Protein AF-A0A0W1ENQ3-F1 (afdb_monomer_lite)

Sequence (167 aa):
MHMATSLAVKEALKPVELAIESEKSVFDAAMQRSRHKIEMEEFRKQHRMDQELLDQAKRDLDEAIQRRRGEMQKPRPVIEVPVIVRPSPHRDPSIDGAIQRHFDGAMVARSKYYAEIAEQLGSDDRLSNLIRPSLQELGHDHFWNLFVSQMTDAKFRAFLNSESNLR

Secondary structure (DSSP, 8-state):
-HHHHHHHHHHHHHHHHHHHHHHHHHHHHHHHHHHHHHHHHHHHHHHT--HHHHHHHHHHHHHHHHHHTTT--PPP---------PPPPPSSHHHHHHHHHHHHHHHHHHHHHHHHHHHHHHH-HHHHHHHHHHHHHTT-HHHHHHHHHH---HHHHHHHHHHHTT-

Foldseek 3Di:
DVVVLVVLLCVLCVLQVQLLVLLVVLLVQLLVVLVVVVVVVVVCVVVVDDPVVVVVVVVVVVVVVVVVCPDDPPPQPQSDRDDNDQGDADPDVVSRVSNNVVSVVSVVVSLVVLVVVLVVCVVDVSSVVRSLVSCVVSVRNVSVVVSLVSDPDPVSVVVVVVVVVVD

Radius of gyration: 21.41 Å; chains: 1; bounding box: 55×45×61 Å

Structure (mmCIF, N/CA/C/O backbone):
data_AF-A0A0W1ENQ3-F1
#
_entry.id   AF-A0A0W1ENQ3-F1
#
loop_
_atom_site.group_PDB
_atom_site.id
_atom_site.type_symbol
_atom_site.label_atom_id
_atom_site.label_alt_id
_atom_site.label_comp_id
_atom_site.label_asym_id
_atom_site.label_entity_id
_atom_site.label_seq_id
_atom_site.pdbx_PDB_ins_code
_atom_site.Cartn_x
_atom_site.Cartn_y
_atom_site.Cartn_z
_atom_site.occupancy
_atom_site.B_iso_or_equiv
_atom_site.auth_seq_id
_atom_site.auth_comp_id
_atom_site.auth_asym_id
_atom_site.auth_atom_id
_atom_site.pdbx_PDB_model_num
ATOM 1 N N . MET A 1 1 ? 29.710 1.388 -21.683 1.00 59.25 1 MET A N 1
ATOM 2 C CA . MET A 1 1 ? 28.300 1.307 -22.131 1.00 59.25 1 MET A CA 1
ATOM 3 C C . MET A 1 1 ? 27.344 0.808 -21.045 1.00 59.25 1 MET A C 1
ATOM 5 O O . MET A 1 1 ? 26.324 1.451 -20.875 1.00 59.25 1 MET A O 1
ATOM 9 N N . HIS A 1 2 ? 27.669 -0.219 -20.244 1.00 61.94 2 HIS A N 1
ATOM 10 C CA . HIS A 1 2 ? 26.759 -0.755 -19.206 1.00 61.94 2 HIS A CA 1
ATOM 11 C C . HIS A 1 2 ? 26.226 0.248 -18.156 1.00 61.94 2 HIS A C 1
ATOM 13 O O . HIS A 1 2 ? 25.077 0.125 -17.737 1.00 61.94 2 HIS A O 1
ATOM 19 N N . MET A 1 3 ? 27.014 1.246 -17.733 1.00 65.62 3 MET A N 1
ATOM 20 C CA . MET A 1 3 ? 26.552 2.221 -16.728 1.00 65.62 3 MET A CA 1
ATOM 21 C C . MET A 1 3 ? 25.467 3.175 -17.251 1.00 65.62 3 MET A C 1
ATOM 23 O O . MET A 1 3 ? 24.540 3.488 -16.512 1.00 65.62 3 MET A O 1
ATOM 27 N N . ALA A 1 4 ? 25.536 3.590 -18.520 1.00 68.38 4 ALA A N 1
ATOM 28 C CA . ALA A 1 4 ? 24.535 4.478 -19.119 1.00 68.38 4 ALA A CA 1
ATOM 29 C C . ALA A 1 4 ? 23.184 3.764 -19.307 1.00 68.38 4 ALA A C 1
ATOM 31 O O . ALA A 1 4 ? 22.136 4.334 -19.025 1.00 68.38 4 ALA A O 1
ATOM 32 N N . THR A 1 5 ? 23.223 2.485 -19.695 1.00 72.31 5 THR A N 1
ATOM 33 C CA . THR A 1 5 ? 22.049 1.603 -19.778 1.00 72.31 5 THR A CA 1
ATOM 34 C C . THR A 1 5 ? 21.378 1.439 -18.408 1.00 72.31 5 THR A C 1
ATOM 36 O O . THR A 1 5 ? 20.164 1.566 -18.303 1.00 72.31 5 THR A O 1
ATOM 39 N N . SER A 1 6 ? 22.162 1.204 -17.348 1.00 81.81 6 SER A N 1
ATOM 40 C CA . SER A 1 6 ? 21.648 1.040 -15.978 1.00 81.81 6 SER A CA 1
ATOM 41 C C . SER A 1 6 ? 21.002 2.319 -15.434 1.00 81.81 6 SER A C 1
ATOM 43 O O . SER A 1 6 ? 19.929 2.267 -14.833 1.00 81.81 6 SER A O 1
ATOM 45 N N . LEU A 1 7 ? 21.610 3.481 -15.701 1.00 88.38 7 LEU A N 1
ATOM 46 C CA . LEU A 1 7 ? 21.061 4.769 -15.283 1.00 88.38 7 LEU A CA 1
ATOM 47 C C . LEU A 1 7 ? 19.724 5.068 -15.976 1.00 88.38 7 LEU A C 1
ATOM 49 O O . LEU A 1 7 ? 18.758 5.389 -15.292 1.00 88.38 7 LEU A O 1
ATOM 53 N N . ALA A 1 8 ? 19.644 4.883 -17.299 1.00 86.88 8 ALA A N 1
ATOM 54 C CA . ALA A 1 8 ? 18.419 5.127 -18.063 1.00 86.88 8 ALA A CA 1
ATOM 55 C C . ALA A 1 8 ? 17.251 4.236 -17.604 1.00 86.88 8 ALA A C 1
ATOM 57 O O . ALA A 1 8 ? 16.124 4.709 -17.466 1.00 86.88 8 ALA A O 1
ATOM 58 N N . VAL A 1 9 ? 17.523 2.957 -17.311 1.00 89.25 9 VAL A N 1
ATOM 59 C CA . VAL A 1 9 ? 16.515 2.035 -16.764 1.00 89.25 9 VAL A CA 1
ATOM 60 C C . VAL A 1 9 ? 16.037 2.508 -15.389 1.00 89.25 9 VAL A C 1
ATOM 62 O O . VAL A 1 9 ? 14.833 2.587 -15.150 1.00 89.25 9 VAL A O 1
ATOM 65 N N . LYS A 1 10 ? 16.966 2.871 -14.496 1.00 90.56 10 LYS A N 1
ATOM 66 C CA . LYS A 1 10 ? 16.640 3.339 -13.143 1.00 90.56 10 LYS A CA 1
ATOM 67 C C . LYS A 1 10 ? 15.822 4.631 -13.159 1.00 90.56 10 LYS A C 1
ATOM 69 O O . LYS A 1 10 ? 14.846 4.750 -12.425 1.00 90.56 10 LYS A O 1
ATOM 74 N N . GLU A 1 11 ? 16.201 5.598 -13.988 1.00 91.25 11 GLU A N 1
ATOM 75 C CA . GLU A 1 11 ? 15.485 6.871 -14.099 1.00 91.25 11 GLU A CA 1
ATOM 76 C C . GLU A 1 11 ? 14.063 6.685 -14.632 1.00 91.25 11 GLU A C 1
ATOM 78 O O . GLU A 1 11 ? 13.133 7.290 -14.100 1.00 91.25 11 GLU A O 1
ATOM 83 N N . ALA A 1 12 ? 13.878 5.800 -15.616 1.00 91.56 12 ALA A N 1
ATOM 84 C CA . ALA A 1 12 ? 12.562 5.495 -16.168 1.00 91.56 12 ALA A CA 1
ATOM 85 C C . ALA A 1 12 ? 11.626 4.806 -15.157 1.00 91.56 12 ALA A C 1
ATOM 87 O O . ALA A 1 12 ? 10.413 5.003 -15.214 1.00 91.56 12 ALA A O 1
ATOM 88 N N . LEU A 1 13 ? 12.172 4.006 -14.234 1.00 93.50 13 LEU A N 1
ATOM 89 C CA . LEU A 1 13 ? 11.391 3.228 -13.264 1.00 93.50 13 LEU A CA 1
ATOM 90 C C . LEU A 1 13 ? 11.174 3.930 -11.928 1.00 93.50 13 LEU A C 1
ATOM 92 O O . LEU A 1 13 ? 10.218 3.601 -11.231 1.00 93.50 13 LEU A O 1
ATOM 96 N N . LYS A 1 14 ? 12.002 4.916 -11.581 1.00 92.62 14 LYS A N 1
ATOM 97 C CA . LYS A 1 14 ? 11.908 5.639 -10.306 1.00 92.62 14 LYS A CA 1
ATOM 98 C C . LYS A 1 14 ? 10.484 6.126 -9.967 1.00 92.62 14 LYS A C 1
ATOM 100 O O . LYS A 1 14 ? 10.087 5.974 -8.812 1.00 92.62 14 LYS A O 1
ATOM 105 N N . PRO A 1 15 ? 9.682 6.675 -10.905 1.00 91.88 15 PRO A N 1
ATOM 106 C CA . PRO A 1 15 ? 8.304 7.068 -10.599 1.00 91.88 15 PRO A CA 1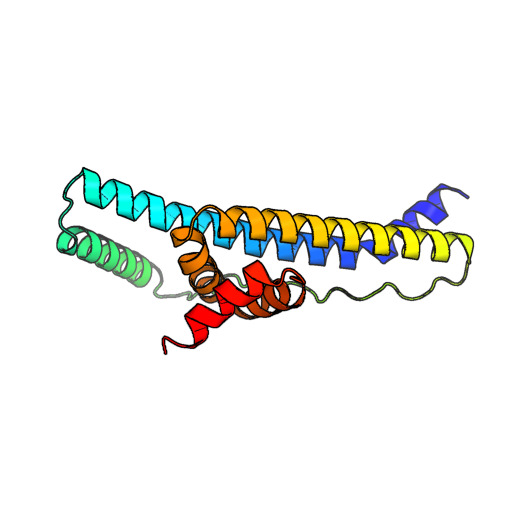
ATOM 107 C C . PRO A 1 15 ? 7.402 5.882 -10.232 1.00 91.88 15 PRO A C 1
ATOM 109 O O . PRO A 1 15 ? 6.543 6.008 -9.365 1.00 91.88 15 PRO A O 1
ATOM 112 N N . VAL A 1 16 ? 7.606 4.730 -10.878 1.00 93.06 16 VAL A N 1
ATOM 113 C CA . VAL A 1 16 ? 6.846 3.495 -10.633 1.00 93.06 16 VAL A CA 1
ATOM 114 C C . VAL A 1 16 ? 7.206 2.911 -9.273 1.00 93.06 16 VAL A C 1
ATOM 116 O O . VAL A 1 16 ? 6.314 2.557 -8.509 1.00 93.06 16 VAL A O 1
ATOM 119 N N . GLU A 1 17 ? 8.500 2.847 -8.957 1.00 92.44 17 GLU A N 1
ATOM 120 C CA . GLU A 1 17 ? 8.993 2.378 -7.658 1.00 92.44 17 GLU A CA 1
ATOM 121 C C . GLU A 1 17 ? 8.414 3.225 -6.521 1.00 92.44 17 GLU A C 1
ATOM 123 O O . GLU A 1 17 ? 7.810 2.680 -5.599 1.00 92.44 17 GLU A O 1
ATOM 128 N N . LEU A 1 18 ? 8.493 4.555 -6.648 1.00 91.50 18 LEU A N 1
ATOM 129 C CA . LEU A 1 18 ? 7.945 5.483 -5.663 1.00 91.50 18 LEU A CA 1
ATOM 130 C C . LEU A 1 18 ? 6.435 5.291 -5.475 1.00 91.50 18 LEU A C 1
ATOM 132 O O . LEU A 1 18 ? 5.967 5.207 -4.344 1.00 91.50 18 LEU A O 1
ATOM 136 N N . ALA A 1 19 ? 5.673 5.190 -6.567 1.00 91.31 19 ALA A N 1
ATOM 137 C CA . ALA A 1 19 ? 4.229 4.980 -6.504 1.00 91.31 19 ALA A CA 1
ATOM 138 C C . ALA A 1 19 ? 3.862 3.686 -5.760 1.00 91.31 19 ALA A C 1
ATOM 140 O O . ALA A 1 19 ? 2.988 3.700 -4.892 1.00 91.31 19 ALA A O 1
ATOM 141 N N . ILE A 1 20 ? 4.563 2.586 -6.054 1.00 92.25 20 ILE A N 1
ATOM 142 C CA . ILE A 1 20 ? 4.341 1.290 -5.401 1.00 92.25 20 ILE A CA 1
ATOM 143 C C . ILE A 1 20 ? 4.721 1.347 -3.916 1.00 92.25 20 ILE A C 1
ATOM 145 O O . ILE A 1 20 ? 4.001 0.807 -3.078 1.00 92.25 20 ILE A O 1
ATOM 149 N N . GLU A 1 21 ? 5.837 1.984 -3.563 1.00 92.25 21 GLU A N 1
ATOM 150 C CA . GLU A 1 21 ? 6.261 2.131 -2.166 1.00 92.25 21 GLU A CA 1
ATOM 151 C C . GLU A 1 21 ? 5.297 3.002 -1.354 1.00 92.25 21 GLU A C 1
ATOM 153 O O . GLU A 1 21 ? 4.948 2.652 -0.222 1.00 92.25 21 GLU A O 1
ATOM 158 N N . SER A 1 22 ? 4.820 4.109 -1.930 1.00 90.75 22 SER A N 1
ATOM 159 C CA . SER A 1 22 ? 3.818 4.968 -1.296 1.00 90.75 22 SER A CA 1
ATOM 160 C C . SER A 1 22 ? 2.501 4.224 -1.077 1.00 90.75 22 SER A C 1
ATOM 162 O O . SER A 1 22 ? 1.929 4.290 0.009 1.00 90.75 22 SER A O 1
ATOM 164 N N . GLU A 1 23 ? 2.051 3.455 -2.068 1.00 91.56 23 GLU A N 1
ATOM 165 C CA . GLU A 1 23 ? 0.865 2.607 -1.963 1.00 91.56 23 GLU A CA 1
ATOM 166 C C . GLU A 1 23 ? 0.991 1.551 -0.854 1.00 91.56 23 GLU A C 1
ATOM 168 O O . GLU A 1 23 ? 0.097 1.428 -0.015 1.00 91.56 23 GLU A O 1
ATOM 173 N N . LYS A 1 24 ? 2.117 0.828 -0.801 1.00 93.25 24 LYS A N 1
ATOM 174 C CA . LYS A 1 24 ? 2.401 -0.135 0.276 1.00 93.25 24 LYS A CA 1
ATOM 175 C C . LYS A 1 24 ? 2.386 0.532 1.646 1.00 93.25 24 LYS A C 1
ATOM 177 O O . LYS A 1 24 ? 1.741 0.039 2.561 1.00 93.25 24 LYS A O 1
ATOM 182 N N . SER A 1 25 ? 3.023 1.694 1.765 1.00 91.94 25 SER A N 1
ATOM 183 C CA . SER A 1 25 ? 3.077 2.445 3.024 1.00 91.94 25 SER A CA 1
ATOM 184 C C . SER A 1 25 ? 1.683 2.828 3.534 1.00 91.94 25 SER A C 1
ATOM 186 O O . SER A 1 25 ? 1.427 2.761 4.736 1.00 91.94 25 SER A O 1
ATOM 188 N N . VAL A 1 26 ? 0.763 3.194 2.632 1.00 91.38 26 VAL A N 1
ATOM 189 C CA . VAL A 1 26 ? -0.637 3.491 2.978 1.00 91.38 26 VAL A CA 1
ATOM 190 C C . VAL A 1 26 ? -1.352 2.247 3.511 1.00 91.38 26 VAL A C 1
ATOM 192 O O . VAL A 1 26 ? -2.005 2.322 4.555 1.00 91.38 26 VAL A O 1
ATOM 195 N N . PHE A 1 27 ? -1.214 1.102 2.836 1.00 92.50 27 PHE A N 1
ATOM 196 C CA . PHE A 1 27 ? -1.814 -0.156 3.290 1.00 92.50 27 PHE A CA 1
ATOM 197 C C . PHE A 1 27 ? -1.221 -0.642 4.610 1.00 92.50 27 PHE A C 1
ATOM 199 O O . PHE A 1 27 ? -1.974 -0.986 5.520 1.00 92.50 27 PHE A O 1
ATOM 206 N N . ASP A 1 28 ? 0.100 -0.603 4.760 1.00 93.69 28 ASP A N 1
ATOM 207 C CA . ASP A 1 28 ? 0.784 -1.005 5.988 1.00 93.69 28 ASP A CA 1
ATOM 208 C C . ASP A 1 28 ? 0.343 -0.135 7.173 1.00 93.69 28 ASP A C 1
ATOM 210 O O . ASP A 1 28 ? 0.012 -0.659 8.240 1.00 93.69 28 ASP A O 1
ATOM 214 N N . ALA A 1 29 ? 0.239 1.185 6.983 1.00 91.31 29 ALA A N 1
ATOM 215 C CA . ALA A 1 29 ? -0.272 2.097 8.004 1.00 91.31 29 ALA A CA 1
ATOM 216 C C . ALA A 1 29 ? -1.734 1.789 8.373 1.00 91.31 29 ALA A C 1
ATOM 218 O O . ALA A 1 29 ? -2.094 1.790 9.555 1.00 91.31 29 ALA A O 1
ATOM 219 N N . ALA A 1 30 ? -2.582 1.493 7.386 1.00 92.19 30 ALA A N 1
ATOM 220 C CA . ALA A 1 30 ? -3.976 1.134 7.624 1.00 92.19 30 ALA A CA 1
ATOM 221 C C . ALA A 1 30 ? -4.110 -0.220 8.350 1.00 92.19 30 ALA A C 1
ATOM 223 O O . ALA A 1 30 ? -4.927 -0.347 9.268 1.00 92.19 30 ALA A O 1
ATOM 224 N N . MET A 1 31 ? -3.277 -1.207 8.006 1.00 93.69 31 MET A N 1
ATOM 225 C CA . MET A 1 31 ? -3.208 -2.515 8.666 1.00 93.69 31 MET A CA 1
ATOM 226 C C . MET A 1 31 ? -2.744 -2.384 10.115 1.00 93.69 31 MET A C 1
ATOM 228 O O . MET A 1 31 ? -3.396 -2.905 11.021 1.00 93.69 31 MET A O 1
ATOM 232 N N . GLN A 1 32 ? -1.662 -1.642 10.361 1.00 93.31 32 GLN A N 1
ATOM 233 C CA . GLN A 1 32 ? -1.161 -1.379 11.713 1.00 93.31 32 GLN A CA 1
ATOM 234 C C . GLN A 1 32 ? -2.207 -0.668 12.570 1.00 93.31 32 GLN A C 1
ATOM 236 O O . GLN A 1 32 ? -2.460 -1.072 13.704 1.00 93.31 32 GLN A O 1
ATOM 241 N N . ARG A 1 33 ? -2.874 0.352 12.019 1.00 91.25 33 ARG A N 1
ATOM 242 C CA . ARG A 1 33 ? -3.947 1.073 12.712 1.00 91.25 33 ARG A CA 1
ATOM 243 C C . ARG A 1 33 ? -5.115 0.155 13.066 1.00 91.25 33 ARG A C 1
ATOM 245 O O . ARG A 1 33 ? -5.633 0.233 14.176 1.00 91.25 33 ARG A O 1
ATOM 252 N N . SER A 1 34 ? -5.511 -0.713 12.141 1.00 93.06 34 SER A N 1
ATOM 253 C CA . SER A 1 34 ? -6.601 -1.670 12.352 1.00 93.06 34 SER A CA 1
ATOM 254 C C . SER A 1 34 ? -6.248 -2.687 13.439 1.00 93.06 34 SER A C 1
ATOM 256 O O . SER A 1 34 ? -7.033 -2.890 14.360 1.00 93.06 34 SER A O 1
ATOM 258 N N . ARG A 1 35 ? -5.027 -3.236 13.413 1.00 93.81 35 ARG A N 1
ATOM 259 C CA . ARG A 1 35 ? -4.516 -4.121 14.474 1.00 93.81 35 ARG A CA 1
ATOM 260 C C . ARG A 1 35 ? -4.484 -3.437 15.832 1.00 93.81 35 ARG A C 1
ATOM 262 O O . ARG A 1 35 ? -4.941 -4.012 16.810 1.00 93.81 35 ARG A O 1
ATOM 269 N N . HIS A 1 36 ? -4.018 -2.193 15.883 1.00 91.38 36 HIS A N 1
ATOM 270 C CA . HIS A 1 36 ? -3.982 -1.435 17.128 1.00 91.38 36 HIS A CA 1
ATOM 271 C C . HIS A 1 36 ? -5.386 -1.185 17.703 1.00 91.38 36 HIS A C 1
ATOM 273 O O . HIS A 1 36 ? -5.577 -1.247 18.914 1.00 91.38 36 HIS A O 1
ATOM 279 N N . LYS A 1 37 ? -6.396 -0.946 16.852 1.00 90.25 37 LYS A N 1
ATOM 280 C CA . LYS A 1 37 ? -7.795 -0.846 17.301 1.00 90.25 37 LYS A CA 1
ATOM 281 C C . LYS A 1 37 ? -8.285 -2.161 17.918 1.00 90.25 37 LYS A C 1
ATOM 283 O O . LYS A 1 37 ? -8.881 -2.120 18.990 1.00 90.25 37 LYS A O 1
ATOM 288 N N . ILE A 1 38 ? -7.989 -3.299 17.287 1.00 90.62 38 ILE A N 1
ATOM 289 C CA . ILE A 1 38 ? -8.344 -4.630 17.810 1.00 90.62 38 ILE A CA 1
ATOM 290 C C . ILE A 1 38 ? -7.681 -4.868 19.170 1.00 90.62 38 ILE A C 1
ATOM 292 O O . ILE A 1 38 ? -8.364 -5.205 20.133 1.00 90.62 38 ILE A O 1
ATOM 296 N N . GLU A 1 39 ? -6.373 -4.632 19.270 1.00 90.00 39 GLU A N 1
ATOM 297 C CA . GLU A 1 39 ? -5.607 -4.799 20.509 1.00 90.00 39 GLU A CA 1
ATOM 298 C C . GLU A 1 39 ? -6.166 -3.924 21.641 1.00 90.00 39 GLU A C 1
ATOM 300 O O . GLU A 1 39 ? -6.355 -4.383 22.767 1.00 90.00 39 GLU A O 1
ATOM 305 N N . MET A 1 40 ? -6.509 -2.670 21.340 1.00 85.50 40 MET A N 1
ATOM 306 C CA . MET A 1 40 ? -7.141 -1.768 22.302 1.00 85.50 40 MET A CA 1
ATOM 307 C C . MET A 1 40 ? -8.511 -2.262 22.764 1.00 85.50 40 MET A C 1
ATOM 309 O O . MET A 1 40 ? -8.832 -2.146 23.947 1.00 85.50 40 MET A O 1
ATOM 313 N N . GLU A 1 41 ? -9.327 -2.825 21.876 1.00 86.06 41 GLU A N 1
ATOM 314 C CA . GLU A 1 41 ? -10.602 -3.434 22.262 1.00 86.06 41 GLU A CA 1
ATOM 315 C C . GLU A 1 41 ? -10.420 -4.680 23.135 1.00 86.06 41 GLU A C 1
ATOM 317 O O . GLU A 1 41 ? -11.160 -4.865 24.104 1.00 86.06 41 GLU A O 1
ATOM 322 N N . GLU A 1 42 ? -9.436 -5.525 22.835 1.00 87.69 42 GLU A N 1
ATOM 323 C CA . GLU A 1 42 ? -9.121 -6.714 23.632 1.00 87.69 42 GLU A CA 1
ATOM 324 C C . GLU A 1 42 ? -8.613 -6.345 25.024 1.00 87.69 42 GLU A C 1
ATOM 326 O O . GLU A 1 42 ? -9.132 -6.851 26.024 1.00 87.69 42 GLU A O 1
ATOM 331 N N . PHE A 1 43 ? -7.675 -5.400 25.100 1.00 82.62 43 PHE A N 1
ATOM 332 C CA . PHE A 1 43 ? -7.164 -4.874 26.360 1.00 82.62 43 PHE A CA 1
ATOM 333 C C . PHE A 1 43 ? -8.305 -4.325 27.233 1.00 82.62 43 PHE A C 1
ATOM 335 O O . PHE A 1 43 ? -8.408 -4.642 28.419 1.00 82.62 43 PHE A O 1
ATOM 342 N N . ARG A 1 44 ? -9.243 -3.573 26.641 1.00 75.44 44 ARG A N 1
ATOM 343 C CA . ARG A 1 44 ? -10.430 -3.065 27.354 1.00 75.44 44 ARG A CA 1
ATOM 344 C C . ARG A 1 44 ? -11.300 -4.185 27.917 1.00 75.44 44 ARG A C 1
ATOM 346 O O . ARG A 1 44 ? -11.699 -4.111 29.079 1.00 75.44 44 ARG A O 1
ATOM 353 N N . LYS A 1 45 ? -11.586 -5.218 27.114 1.00 80.81 45 LYS A N 1
ATOM 354 C CA . LYS A 1 45 ? -12.398 -6.374 27.538 1.00 80.81 45 LYS A CA 1
ATOM 355 C C . LYS A 1 45 ? -11.753 -7.111 28.710 1.00 80.81 45 LYS A C 1
ATOM 357 O O . LYS A 1 45 ? -12.457 -7.507 29.636 1.00 80.81 45 LYS A O 1
ATOM 362 N N . GLN A 1 46 ? -10.431 -7.263 28.687 1.00 82.00 46 GLN A N 1
ATOM 363 C CA . GLN A 1 46 ? -9.679 -7.940 29.744 1.00 82.00 46 GLN A CA 1
ATOM 364 C C . GLN A 1 46 ? -9.655 -7.141 31.053 1.00 82.00 46 GLN A C 1
ATOM 366 O O . GLN A 1 46 ? -9.800 -7.723 32.126 1.00 82.00 46 GLN A O 1
ATOM 371 N N . HIS A 1 47 ? -9.529 -5.815 30.977 1.00 74.94 47 HIS A N 1
ATOM 372 C CA . HIS A 1 47 ? -9.364 -4.966 32.159 1.00 74.94 47 HIS A CA 1
ATOM 373 C C . HIS A 1 47 ? -10.659 -4.329 32.683 1.00 74.94 47 HIS A C 1
ATOM 375 O O . HIS A 1 47 ? -10.597 -3.570 33.649 1.00 74.94 47 HIS A O 1
ATOM 381 N N . ARG A 1 48 ? -11.825 -4.633 32.080 1.00 68.69 48 ARG A N 1
ATOM 382 C CA . ARG A 1 48 ? -13.133 -4.014 32.397 1.00 68.69 48 ARG A CA 1
ATOM 383 C C . ARG A 1 48 ? -13.026 -2.495 32.566 1.00 68.69 48 ARG A C 1
ATOM 385 O O . ARG A 1 48 ? -13.624 -1.919 33.473 1.00 68.69 48 ARG A O 1
ATOM 392 N N . MET A 1 49 ? -12.208 -1.859 31.729 1.00 66.19 49 MET A N 1
ATOM 393 C CA . MET A 1 49 ? -12.035 -0.415 31.807 1.00 66.19 49 MET A CA 1
ATOM 394 C C . MET A 1 49 ? -13.344 0.262 31.426 1.00 66.19 49 MET A C 1
ATOM 396 O O . MET A 1 49 ? -13.943 -0.073 30.403 1.00 66.19 49 MET A O 1
ATOM 400 N N . ASP A 1 50 ? -13.767 1.204 32.262 1.00 71.31 50 ASP A N 1
ATOM 401 C CA . ASP A 1 50 ? -14.972 1.982 32.037 1.00 71.31 50 ASP A CA 1
ATOM 402 C C . ASP A 1 50 ? -14.809 2.820 30.761 1.00 71.31 50 ASP A C 1
ATOM 404 O O . ASP A 1 50 ? -13.892 3.641 30.631 1.00 71.31 50 ASP A O 1
ATOM 408 N N . GLN A 1 51 ? -15.671 2.544 29.785 1.00 67.62 51 GLN A N 1
ATOM 409 C CA . GLN A 1 51 ? -15.620 3.135 28.455 1.00 67.62 51 GLN A CA 1
ATOM 410 C C . GLN A 1 51 ? -15.813 4.655 28.528 1.00 67.62 51 GLN A C 1
ATOM 412 O O . GLN A 1 51 ? -15.172 5.392 27.779 1.00 67.62 51 GLN A O 1
ATOM 417 N N . GLU A 1 52 ? -16.610 5.123 29.492 1.00 72.00 52 GLU A N 1
ATOM 418 C CA . GLU A 1 52 ? -16.864 6.546 29.699 1.00 72.00 52 GLU A CA 1
ATOM 419 C C . GLU A 1 52 ? -15.603 7.290 30.144 1.00 72.00 52 GLU A C 1
ATOM 421 O O . GLU A 1 52 ? -15.301 8.356 29.610 1.00 72.00 52 GLU A O 1
ATOM 426 N N . LEU A 1 53 ? -14.813 6.709 31.052 1.00 71.31 53 LEU A N 1
ATOM 427 C CA . LEU A 1 53 ? -13.580 7.321 31.562 1.00 71.31 53 LEU A CA 1
ATOM 428 C C . LEU A 1 53 ? -12.500 7.454 30.482 1.00 71.31 53 LEU A C 1
ATOM 430 O O . LEU A 1 53 ? -11.789 8.458 30.435 1.00 71.31 53 LEU A O 1
ATOM 434 N N . LEU A 1 54 ? -12.378 6.468 29.592 1.00 68.81 54 LEU A N 1
ATOM 435 C CA . LEU A 1 54 ? -11.427 6.522 28.479 1.00 68.81 54 LEU A CA 1
ATOM 436 C C . LEU A 1 54 ? -11.877 7.477 27.375 1.00 68.81 54 LEU A C 1
ATOM 438 O O . LEU A 1 54 ? -11.054 8.226 26.850 1.00 68.81 54 LEU A O 1
ATOM 442 N N . ASP A 1 55 ? -13.163 7.470 27.026 1.00 75.12 55 ASP A N 1
ATOM 443 C CA . ASP A 1 55 ? -13.704 8.411 26.045 1.00 75.12 55 ASP A CA 1
ATOM 444 C C . ASP A 1 55 ? -13.649 9.848 26.569 1.00 75.12 55 ASP A C 1
ATOM 446 O O . ASP A 1 55 ? -13.444 10.774 25.781 1.00 75.12 55 ASP A O 1
ATOM 450 N N . GLN A 1 56 ? -13.777 10.036 27.885 1.00 78.62 56 GLN A N 1
ATOM 451 C CA . GLN A 1 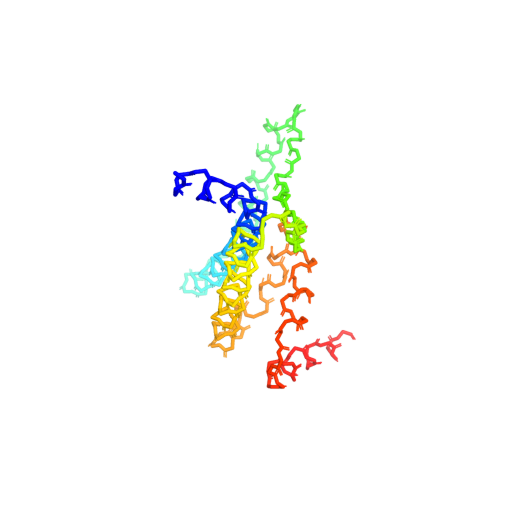56 ? -13.531 11.311 28.546 1.00 78.62 56 GLN A CA 1
ATOM 452 C C . GLN A 1 56 ? -12.047 11.684 28.472 1.00 78.62 56 GLN A C 1
ATOM 454 O O . GLN A 1 56 ? -11.729 12.751 27.962 1.00 78.62 56 GLN A O 1
ATOM 459 N N . ALA A 1 57 ? -11.127 10.790 28.847 1.00 77.38 57 ALA A N 1
ATOM 460 C CA . ALA A 1 57 ? -9.688 11.057 28.770 1.00 77.38 57 ALA A CA 1
ATOM 461 C C . ALA A 1 57 ? -9.215 11.364 27.337 1.00 77.38 57 ALA A C 1
ATOM 463 O O . ALA A 1 57 ? -8.363 12.228 27.127 1.00 77.38 57 ALA A O 1
ATOM 464 N N . LYS A 1 58 ? -9.779 10.685 26.331 1.00 78.44 58 LYS A N 1
ATOM 465 C CA . LYS A 1 58 ? -9.494 10.944 24.917 1.00 78.44 58 LYS A CA 1
ATOM 466 C C . LYS A 1 58 ? -10.035 12.301 24.476 1.00 78.44 58 LYS A C 1
ATOM 468 O O . LYS A 1 58 ? -9.316 13.028 23.799 1.00 78.44 58 LYS A O 1
ATOM 473 N N . ARG A 1 59 ? -11.259 12.659 24.882 1.00 79.19 59 ARG A N 1
ATOM 474 C CA . ARG A 1 59 ? -11.831 13.992 24.635 1.00 79.19 59 ARG A CA 1
ATOM 475 C C . ARG A 1 59 ? -11.015 15.088 25.309 1.00 79.19 59 ARG A C 1
ATOM 477 O O . ARG A 1 59 ? -10.700 16.071 24.651 1.00 79.19 59 ARG A O 1
ATOM 484 N N . ASP A 1 60 ? -10.605 14.891 26.556 1.00 80.12 60 ASP A N 1
ATOM 485 C CA . ASP A 1 60 ? -9.785 15.844 27.307 1.00 80.12 60 ASP A CA 1
ATOM 486 C C . ASP A 1 60 ? -8.405 16.019 26.661 1.00 80.12 60 ASP A C 1
ATOM 488 O O . ASP A 1 60 ? -7.886 17.133 26.575 1.00 80.12 60 ASP A O 1
ATOM 492 N N . LEU A 1 61 ? -7.815 14.930 26.155 1.00 79.12 61 LEU A N 1
ATOM 493 C CA . LEU A 1 61 ? -6.559 14.970 25.412 1.00 79.12 61 LEU A CA 1
ATOM 494 C C . LEU A 1 61 ? -6.723 15.674 24.060 1.00 79.12 61 LEU A C 1
ATOM 496 O O . LEU A 1 61 ? -5.903 16.527 23.722 1.00 79.12 61 LEU A O 1
ATOM 500 N N . ASP A 1 62 ? -7.773 15.356 23.301 1.00 75.44 62 ASP A N 1
ATOM 501 C CA . ASP A 1 62 ? -8.077 16.008 22.025 1.00 75.44 62 ASP A CA 1
ATOM 502 C C . ASP A 1 62 ? -8.358 17.505 22.232 1.00 75.44 62 ASP A C 1
ATOM 504 O O . ASP A 1 62 ? -7.821 18.329 21.491 1.00 75.44 62 ASP A O 1
ATOM 508 N N . GLU A 1 63 ? -9.097 17.887 23.278 1.00 77.69 63 GLU A N 1
ATOM 509 C CA . GLU A 1 63 ? -9.299 19.283 23.680 1.00 77.69 63 GLU A CA 1
ATOM 510 C C . GLU A 1 63 ? -7.991 19.950 24.104 1.00 77.69 63 GLU A C 1
ATOM 512 O O . GLU A 1 63 ? -7.720 21.076 23.694 1.00 77.69 63 GLU A O 1
ATOM 517 N N . ALA A 1 64 ? -7.149 19.289 24.900 1.00 76.56 64 ALA A N 1
ATOM 518 C CA . ALA A 1 64 ? -5.860 19.836 25.317 1.00 76.56 64 ALA A CA 1
ATOM 519 C C . ALA A 1 64 ? -4.918 20.046 24.119 1.00 76.56 64 ALA A C 1
ATOM 521 O O . ALA A 1 64 ? -4.215 21.059 24.044 1.00 76.56 64 ALA A O 1
ATOM 522 N N . ILE A 1 65 ? -4.933 19.127 23.150 1.00 72.75 65 ILE A N 1
ATOM 523 C CA . ILE A 1 65 ? -4.201 19.246 21.887 1.00 72.75 65 ILE A CA 1
ATOM 524 C C . ILE A 1 65 ? -4.791 20.374 21.033 1.00 72.75 65 ILE A C 1
ATOM 526 O O . ILE A 1 65 ? -4.027 21.163 20.478 1.00 72.75 65 ILE A O 1
ATOM 530 N N . GLN A 1 66 ? -6.117 20.495 20.939 1.00 67.62 66 GLN A N 1
ATOM 531 C CA . GLN A 1 66 ? -6.785 21.562 20.186 1.00 67.62 66 GLN A CA 1
ATOM 532 C C . GLN A 1 66 ? -6.546 22.944 20.803 1.00 67.62 66 GLN A C 1
ATOM 534 O O . GLN A 1 66 ? -6.192 23.871 20.078 1.00 67.62 66 GLN A O 1
ATOM 539 N N . ARG A 1 67 ? -6.627 23.077 22.133 1.00 66.69 67 ARG A N 1
ATOM 540 C CA . ARG A 1 67 ? -6.303 24.312 22.869 1.00 66.69 67 ARG A CA 1
ATOM 541 C C . ARG A 1 67 ? -4.843 24.723 22.673 1.00 66.69 67 ARG A C 1
ATOM 543 O O . ARG A 1 67 ? -4.559 25.909 22.552 1.00 66.69 67 ARG A O 1
ATOM 550 N N . ARG A 1 68 ? -3.914 23.762 22.568 1.00 62.22 68 ARG A N 1
ATOM 551 C CA . ARG A 1 68 ? -2.509 24.026 22.194 1.00 62.22 68 ARG A CA 1
ATOM 552 C C . ARG A 1 68 ? -2.307 24.342 20.706 1.00 62.22 68 ARG A C 1
ATOM 554 O O . ARG A 1 68 ? -1.262 24.874 20.349 1.00 62.22 68 ARG A O 1
ATOM 561 N N . ARG A 1 69 ? -3.267 24.017 19.834 1.00 55.91 69 ARG A N 1
ATOM 562 C CA . ARG A 1 69 ? -3.218 24.218 18.372 1.00 55.91 69 ARG A CA 1
ATOM 563 C C . ARG A 1 69 ? -3.956 25.475 17.898 1.00 55.91 69 ARG A C 1
ATOM 565 O O . ARG A 1 69 ? -4.282 25.554 16.716 1.00 55.91 69 ARG A O 1
ATOM 572 N N . GLY A 1 70 ? -4.165 26.459 18.775 1.00 49.19 70 GLY A N 1
ATOM 573 C CA . GLY A 1 70 ? -4.846 27.723 18.467 1.00 49.19 70 GLY A CA 1
ATOM 574 C C . GLY A 1 70 ? -4.327 28.507 17.250 1.00 49.19 70 GLY A C 1
ATOM 575 O O . GLY A 1 70 ? -5.017 29.419 16.818 1.00 49.19 70 GLY A O 1
ATOM 576 N N . GLU A 1 71 ? -3.181 28.157 16.648 1.00 50.50 71 GLU A N 1
ATOM 577 C CA . GLU A 1 71 ? -2.618 28.917 15.517 1.00 50.50 71 GLU A CA 1
ATOM 578 C C . GLU A 1 71 ? -2.149 28.108 14.298 1.00 50.50 71 GLU A C 1
ATOM 580 O O . GLU A 1 71 ? -1.751 28.699 13.302 1.00 50.50 71 GLU A O 1
ATOM 585 N N . MET A 1 72 ? -2.242 26.777 14.271 1.00 48.25 72 MET A N 1
ATOM 586 C CA . MET A 1 72 ? -1.953 26.028 13.038 1.00 48.25 72 MET A CA 1
ATOM 587 C C . MET A 1 72 ? -2.719 24.709 13.031 1.00 48.25 72 MET A C 1
ATOM 589 O O . MET A 1 72 ? -2.254 23.690 13.553 1.00 48.25 72 MET A O 1
ATOM 593 N N . GLN A 1 73 ? -3.869 24.685 12.354 1.00 50.16 73 GLN A N 1
ATOM 594 C CA . GLN A 1 73 ? -4.340 23.448 11.740 1.00 50.16 73 GLN A CA 1
ATOM 595 C C . GLN A 1 73 ? -3.306 23.060 10.679 1.00 50.16 73 GLN A C 1
ATOM 597 O O . GLN A 1 73 ? -3.434 23.414 9.512 1.00 50.16 73 GLN A O 1
ATOM 602 N N . LYS A 1 74 ? -2.236 22.360 11.082 1.00 53.28 74 LYS A N 1
ATOM 603 C CA . LYS A 1 74 ? -1.423 21.635 10.108 1.00 53.28 74 LYS A CA 1
ATOM 604 C C . LYS A 1 74 ? -2.385 20.664 9.422 1.00 53.28 74 LYS A C 1
ATOM 606 O O . LYS A 1 74 ? -2.972 19.842 10.141 1.00 53.28 74 LYS A O 1
ATOM 611 N N . PRO A 1 75 ? -2.602 20.773 8.098 1.00 54.94 75 PRO A N 1
ATOM 612 C CA . PRO A 1 75 ? -3.392 19.785 7.385 1.00 54.94 75 PRO A CA 1
ATOM 613 C C . PRO A 1 75 ? -2.830 18.408 7.733 1.00 54.94 75 PRO A C 1
ATOM 615 O O . PRO A 1 75 ? -1.612 18.248 7.879 1.00 54.94 75 PRO A O 1
ATOM 618 N N . ARG A 1 76 ? -3.716 17.429 7.962 1.00 59.72 76 ARG A N 1
ATOM 619 C CA . ARG A 1 76 ? -3.261 16.047 8.151 1.00 59.72 76 ARG A CA 1
ATOM 620 C C . ARG A 1 76 ? -2.376 15.714 6.947 1.00 59.72 76 ARG A C 1
ATOM 622 O O . ARG A 1 76 ? -2.812 16.000 5.833 1.00 59.72 76 ARG A O 1
ATOM 629 N N . PRO A 1 77 ? -1.154 15.196 7.147 1.00 56.75 77 PRO A N 1
ATOM 630 C CA . PRO A 1 77 ? -0.302 14.828 6.029 1.00 56.75 77 PRO A CA 1
ATOM 631 C C . PRO A 1 77 ? -1.048 13.772 5.215 1.00 56.75 77 PRO A C 1
ATOM 633 O O . PRO A 1 77 ? -1.257 12.656 5.684 1.00 56.75 77 PRO A O 1
ATOM 636 N N . VAL A 1 78 ? -1.524 14.170 4.039 1.00 61.59 78 VAL A N 1
ATOM 637 C CA . VAL A 1 78 ? -2.064 13.252 3.042 1.00 61.59 78 VAL A CA 1
ATOM 638 C C . VAL A 1 78 ? -0.848 12.661 2.350 1.00 61.59 78 VAL A C 1
ATOM 640 O O . VAL A 1 78 ? 0.013 13.409 1.884 1.00 61.59 78 VAL A O 1
ATOM 643 N N . ILE A 1 79 ? -0.733 11.336 2.331 1.00 65.56 79 ILE A N 1
ATOM 644 C CA . ILE A 1 79 ? 0.339 10.686 1.583 1.00 65.56 79 ILE A CA 1
ATOM 645 C C . ILE A 1 79 ? -0.051 10.806 0.113 1.00 65.56 79 ILE A C 1
ATOM 647 O O . ILE A 1 79 ? -0.929 10.096 -0.361 1.00 65.56 79 ILE A O 1
ATOM 651 N N . GLU A 1 80 ? 0.546 11.736 -0.625 1.00 70.38 80 GLU A N 1
ATOM 652 C CA . GLU A 1 80 ? 0.326 11.787 -2.068 1.00 70.38 80 GLU A CA 1
ATOM 653 C C . GLU A 1 80 ? 0.887 10.511 -2.692 1.00 70.38 80 GLU A C 1
ATOM 655 O O . GLU A 1 80 ? 2.097 10.292 -2.706 1.00 70.38 80 GLU A O 1
ATOM 660 N N . VAL A 1 81 ? -0.004 9.651 -3.185 1.00 74.56 81 VAL A N 1
ATOM 661 C CA . VAL A 1 81 ? 0.400 8.454 -3.911 1.00 74.56 81 VAL A CA 1
ATOM 662 C C . VAL A 1 81 ? 0.284 8.737 -5.405 1.00 74.56 81 VAL A C 1
ATOM 664 O O . VAL A 1 81 ? -0.828 8.937 -5.903 1.00 74.56 81 VAL A O 1
ATOM 667 N N . PRO A 1 82 ? 1.408 8.783 -6.136 1.00 79.38 82 PRO A N 1
ATOM 668 C CA . PRO A 1 82 ? 1.371 9.017 -7.567 1.00 79.38 82 PRO A CA 1
ATOM 669 C C . PRO A 1 82 ? 0.710 7.847 -8.301 1.00 79.38 82 PRO A C 1
ATOM 671 O O . PRO A 1 82 ? 0.778 6.692 -7.883 1.00 79.38 82 PRO A O 1
ATOM 674 N N . VAL A 1 83 ? 0.077 8.150 -9.434 1.00 84.56 83 VAL A N 1
ATOM 675 C CA . VAL A 1 83 ? -0.494 7.123 -10.309 1.00 84.56 83 VAL A CA 1
ATOM 676 C C . VAL A 1 83 ? 0.642 6.324 -10.941 1.00 84.56 83 VAL A C 1
ATOM 678 O O . VAL A 1 83 ? 1.572 6.895 -11.511 1.00 84.56 83 VAL A O 1
ATOM 681 N N . ILE A 1 84 ? 0.547 4.995 -10.883 1.00 88.81 84 ILE A N 1
ATOM 682 C CA . ILE A 1 84 ? 1.478 4.116 -11.589 1.00 88.81 84 ILE A CA 1
ATOM 683 C C . ILE A 1 84 ? 1.193 4.218 -13.089 1.00 88.81 84 ILE A C 1
ATOM 685 O O . ILE A 1 84 ? 0.140 3.794 -13.565 1.00 88.81 84 ILE A O 1
ATOM 689 N N . VAL A 1 85 ? 2.149 4.760 -13.837 1.00 88.94 85 VAL A N 1
ATOM 690 C CA . VAL A 1 85 ? 2.087 4.872 -15.297 1.00 88.94 85 VAL A CA 1
ATOM 691 C C . VAL A 1 85 ? 3.180 4.001 -15.900 1.00 88.94 85 VAL A C 1
ATOM 693 O O . VAL A 1 85 ? 4.310 3.985 -15.410 1.00 88.94 85 VAL A O 1
ATOM 696 N N . ARG A 1 86 ? 2.852 3.265 -16.969 1.00 91.25 86 ARG A N 1
ATOM 697 C CA . ARG A 1 86 ? 3.853 2.493 -17.712 1.00 91.25 86 ARG A CA 1
ATOM 698 C C . ARG A 1 86 ? 4.905 3.460 -18.286 1.00 91.25 86 ARG A C 1
ATOM 700 O O . ARG A 1 86 ? 4.510 4.443 -18.914 1.00 91.25 86 ARG A O 1
ATOM 707 N N . PRO A 1 87 ? 6.212 3.201 -18.100 1.00 91.25 87 PRO A N 1
ATOM 708 C CA . PRO A 1 87 ? 7.258 4.063 -18.633 1.00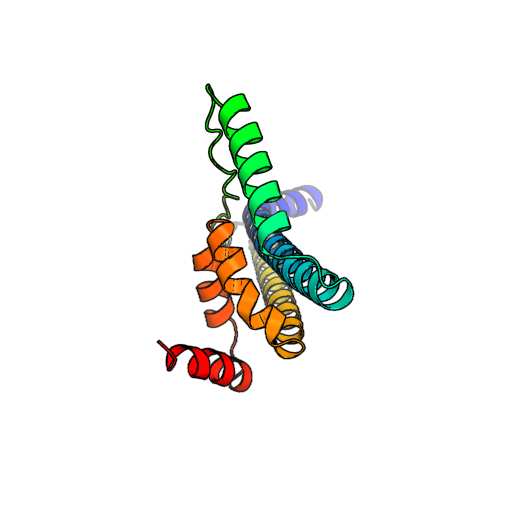 91.25 87 PRO A CA 1
ATOM 709 C C . PRO A 1 87 ? 7.151 4.238 -20.150 1.00 91.25 87 PRO A C 1
ATOM 711 O O . PRO A 1 87 ? 6.846 3.286 -20.876 1.00 91.25 87 PRO A O 1
ATOM 714 N N . SER A 1 88 ? 7.435 5.454 -20.621 1.00 89.62 88 SER A N 1
ATOM 715 C CA . SER A 1 88 ? 7.478 5.767 -22.049 1.00 89.62 88 SER A CA 1
ATOM 716 C C . SER A 1 88 ? 8.542 4.930 -22.769 1.00 89.62 88 SER A C 1
ATOM 718 O O . SER A 1 88 ? 9.622 4.729 -22.206 1.00 89.62 88 SER A O 1
ATOM 720 N N . PRO A 1 89 ? 8.288 4.497 -24.018 1.00 89.00 89 PRO A N 1
ATOM 721 C CA . PRO A 1 89 ? 9.253 3.708 -24.770 1.00 89.00 89 PRO A CA 1
ATOM 722 C C . PRO A 1 89 ? 10.590 4.429 -24.963 1.00 89.00 89 PRO A C 1
ATOM 724 O O . PRO A 1 89 ? 10.627 5.618 -25.300 1.00 89.00 89 PRO A O 1
ATOM 727 N N . HIS A 1 90 ? 11.693 3.703 -24.786 1.00 91.81 90 HIS A N 1
ATOM 728 C CA . HIS A 1 90 ? 13.036 4.231 -25.028 1.00 91.81 90 HIS A CA 1
ATOM 729 C C . HIS A 1 90 ? 13.469 4.007 -26.488 1.00 91.81 90 HIS A C 1
ATOM 731 O O . HIS A 1 90 ? 13.094 3.027 -27.125 1.00 91.81 90 HIS A O 1
ATOM 737 N N . ARG A 1 91 ? 14.284 4.918 -27.045 1.00 91.69 91 ARG A N 1
ATOM 738 C CA . ARG A 1 91 ? 14.730 4.843 -28.456 1.00 91.69 91 ARG A CA 1
ATOM 739 C C . ARG A 1 91 ? 15.638 3.646 -28.743 1.00 91.69 91 ARG A C 1
ATOM 741 O O . ARG A 1 91 ? 15.616 3.110 -29.843 1.00 91.69 91 ARG A O 1
ATOM 748 N N . ASP A 1 92 ? 16.462 3.279 -27.769 1.00 92.50 92 ASP A N 1
ATOM 749 C CA . ASP A 1 92 ? 17.294 2.073 -27.806 1.00 92.50 92 ASP A CA 1
ATOM 750 C C . ASP A 1 92 ? 16.447 0.847 -27.404 1.00 92.50 92 ASP A C 1
ATOM 752 O O . ASP A 1 92 ? 16.021 0.792 -26.243 1.00 92.50 92 ASP A O 1
ATOM 756 N N . PRO A 1 93 ? 16.237 -0.138 -28.304 1.00 91.88 93 PRO A N 1
ATOM 757 C CA . PRO A 1 93 ? 15.414 -1.318 -28.032 1.00 91.88 93 PRO A CA 1
ATOM 758 C C . PRO A 1 93 ? 15.925 -2.192 -26.882 1.00 91.88 93 PRO A C 1
ATOM 760 O O . PRO A 1 93 ? 15.134 -2.847 -26.205 1.00 91.88 93 PRO A O 1
ATOM 763 N N . SER A 1 94 ? 17.239 -2.222 -26.636 1.00 91.62 94 SER A N 1
ATOM 764 C CA . SER A 1 94 ? 17.805 -3.000 -25.531 1.00 91.62 94 SER A CA 1
ATOM 765 C C . SER A 1 94 ? 17.499 -2.351 -24.183 1.00 91.62 94 SER A C 1
ATOM 767 O O . SER A 1 94 ? 17.246 -3.062 -23.208 1.00 91.62 94 SER A O 1
ATOM 769 N N . ILE A 1 95 ? 17.542 -1.017 -24.117 1.00 92.31 95 ILE A N 1
ATOM 770 C CA . ILE A 1 95 ? 17.165 -0.260 -22.915 1.00 92.31 95 ILE A CA 1
ATOM 771 C C . ILE A 1 95 ? 15.654 -0.352 -22.711 1.00 92.31 95 ILE A C 1
ATOM 773 O O . ILE A 1 95 ? 15.215 -0.641 -21.601 1.00 92.31 95 ILE A O 1
ATOM 777 N N . ASP A 1 96 ? 14.867 -0.189 -23.775 1.00 93.44 96 ASP A N 1
ATOM 778 C CA . ASP A 1 96 ? 13.410 -0.311 -23.716 1.00 93.44 96 ASP A CA 1
ATOM 779 C C . ASP A 1 96 ? 12.978 -1.692 -23.205 1.00 93.44 96 ASP A C 1
ATOM 781 O O . ASP A 1 96 ? 12.260 -1.797 -22.212 1.00 93.44 96 ASP A O 1
ATOM 785 N N . GLY A 1 97 ? 13.522 -2.768 -23.780 1.00 92.69 97 GLY A N 1
ATOM 786 C CA . GLY A 1 97 ? 13.240 -4.129 -23.326 1.00 92.69 97 GLY A CA 1
ATOM 787 C C . GLY A 1 97 ? 13.689 -4.408 -21.886 1.00 92.69 97 GLY A C 1
ATOM 788 O O . GLY A 1 97 ? 13.127 -5.279 -21.219 1.00 92.69 97 GLY A O 1
ATOM 789 N N . ALA A 1 98 ? 14.693 -3.695 -21.367 1.00 93.44 98 ALA A N 1
ATOM 790 C CA . ALA A 1 98 ? 15.038 -3.754 -19.948 1.00 93.44 98 ALA A CA 1
ATOM 791 C C . ALA A 1 98 ? 14.000 -3.010 -19.091 1.00 93.44 98 ALA A C 1
ATOM 793 O O . ALA A 1 98 ? 13.488 -3.595 -18.137 1.00 93.44 98 ALA A O 1
ATOM 794 N N . ILE A 1 99 ? 13.632 -1.779 -19.463 1.00 93.62 99 ILE A N 1
ATOM 795 C CA . ILE A 1 99 ? 12.606 -0.979 -18.775 1.00 93.62 99 ILE A CA 1
ATOM 796 C C . ILE A 1 99 ? 11.289 -1.754 -18.677 1.00 93.62 99 ILE A C 1
ATOM 798 O O . ILE A 1 99 ? 10.748 -1.886 -17.581 1.00 93.62 99 ILE A O 1
ATOM 802 N N . GLN A 1 100 ? 10.801 -2.321 -19.786 1.00 94.62 100 GLN A N 1
ATOM 803 C CA . GLN A 1 100 ? 9.527 -3.047 -19.800 1.00 94.62 100 GLN A CA 1
ATOM 804 C C . GLN A 1 100 ? 9.567 -4.294 -18.904 1.00 94.62 100 GLN A C 1
ATOM 806 O O . GLN A 1 100 ? 8.663 -4.490 -18.097 1.00 94.62 100 GLN A O 1
ATOM 811 N N . ARG A 1 101 ? 10.645 -5.093 -18.955 1.00 94.38 101 ARG A N 1
ATOM 812 C CA . ARG A 1 101 ? 10.793 -6.277 -18.085 1.00 94.38 101 ARG A CA 1
ATOM 813 C C . ARG A 1 101 ? 10.809 -5.919 -16.602 1.00 94.38 101 ARG A C 1
ATOM 815 O O . ARG A 1 101 ? 10.183 -6.607 -15.800 1.00 94.38 101 ARG A O 1
ATOM 822 N N . HIS A 1 102 ? 11.528 -4.863 -16.231 1.00 94.06 102 HIS A N 1
ATOM 823 C CA . HIS A 1 102 ? 11.571 -4.409 -14.845 1.00 94.06 102 HIS A CA 1
ATOM 824 C C . HIS A 1 102 ? 10.225 -3.836 -14.388 1.00 94.06 102 HIS A C 1
ATOM 826 O O . HIS A 1 102 ? 9.799 -4.127 -13.272 1.00 94.06 102 HIS A O 1
ATOM 832 N N . PHE A 1 103 ? 9.534 -3.087 -15.250 1.00 94.44 103 PHE A N 1
ATOM 833 C CA . PHE A 1 103 ? 8.182 -2.608 -14.976 1.00 94.44 103 PHE A CA 1
ATOM 834 C C . PHE A 1 103 ? 7.213 -3.770 -14.730 1.00 94.44 103 PHE A C 1
ATOM 836 O O . PHE A 1 103 ? 6.531 -3.798 -13.706 1.00 94.44 103 PHE A O 1
ATOM 843 N N . ASP A 1 104 ? 7.186 -4.761 -15.623 1.00 94.19 104 ASP A N 1
ATOM 844 C CA . ASP A 1 104 ? 6.308 -5.922 -15.479 1.00 94.19 104 ASP A CA 1
ATOM 845 C C . ASP A 1 104 ? 6.647 -6.710 -14.198 1.00 94.19 104 ASP A C 1
ATOM 847 O O . ASP A 1 104 ? 5.750 -7.093 -13.446 1.00 94.19 104 ASP A O 1
ATOM 851 N N . GLY A 1 105 ? 7.938 -6.865 -13.875 1.00 93.56 105 GLY A N 1
ATOM 852 C CA . GLY A 1 105 ? 8.390 -7.455 -12.612 1.00 93.56 105 GLY A CA 1
ATOM 853 C C . GLY A 1 105 ? 7.906 -6.690 -11.372 1.00 93.56 105 GLY A C 1
ATOM 854 O O . GLY A 1 105 ? 7.450 -7.308 -10.407 1.00 93.56 105 GLY A O 1
ATOM 855 N N . ALA A 1 106 ? 7.935 -5.355 -11.402 1.00 93.25 106 ALA A N 1
ATOM 856 C CA . ALA A 1 106 ? 7.411 -4.517 -10.324 1.00 93.25 106 ALA A CA 1
ATOM 857 C C . ALA A 1 106 ? 5.890 -4.686 -10.155 1.00 93.25 106 ALA A C 1
ATOM 859 O O . ALA A 1 106 ? 5.402 -4.799 -9.029 1.00 93.25 106 ALA A O 1
ATOM 860 N N . MET A 1 107 ? 5.141 -4.793 -11.258 1.00 92.06 107 MET A N 1
ATOM 861 C CA . MET A 1 107 ? 3.694 -5.037 -11.223 1.00 92.06 107 MET A CA 1
ATOM 862 C C . MET A 1 107 ? 3.340 -6.430 -10.686 1.00 92.06 107 MET A C 1
ATOM 864 O O . MET A 1 107 ? 2.364 -6.573 -9.943 1.00 92.06 107 MET A O 1
ATOM 868 N N . VAL A 1 108 ? 4.151 -7.450 -10.987 1.00 91.25 108 VAL A N 1
ATOM 869 C CA . VAL A 1 108 ? 4.017 -8.787 -10.383 1.00 91.25 108 VAL A CA 1
ATOM 870 C C . VAL A 1 108 ? 4.270 -8.723 -8.875 1.00 91.25 108 VAL A C 1
ATOM 872 O O . VAL A 1 108 ? 3.464 -9.232 -8.097 1.00 91.25 108 VAL A O 1
ATOM 875 N N . ALA A 1 109 ? 5.340 -8.052 -8.440 1.00 91.75 109 ALA A N 1
ATOM 876 C CA . ALA A 1 109 ? 5.653 -7.896 -7.019 1.00 91.75 109 ALA A CA 1
ATOM 877 C C . ALA A 1 109 ? 4.559 -7.126 -6.257 1.00 91.75 109 ALA A C 1
ATOM 879 O O . ALA A 1 109 ? 4.199 -7.500 -5.141 1.00 91.75 109 ALA A O 1
ATOM 880 N N . ARG A 1 110 ? 3.992 -6.082 -6.871 1.00 91.38 110 ARG A N 1
ATOM 881 C CA . ARG A 1 110 ? 2.832 -5.349 -6.346 1.00 91.38 110 ARG A CA 1
ATOM 882 C C . ARG A 1 110 ? 1.609 -6.257 -6.194 1.00 91.38 110 ARG A C 1
ATOM 884 O O . ARG A 1 110 ? 0.967 -6.242 -5.150 1.00 91.38 110 ARG A O 1
ATOM 891 N N . SER A 1 111 ? 1.313 -7.073 -7.204 1.00 89.75 111 SER A N 1
ATOM 892 C CA . SER A 1 111 ? 0.181 -8.012 -7.170 1.00 89.75 111 SER A CA 1
ATOM 893 C C . SER A 1 111 ? 0.348 -9.067 -6.074 1.00 89.75 111 SER A C 1
ATOM 895 O O . SER A 1 111 ? -0.609 -9.389 -5.375 1.00 89.75 111 SER A O 1
ATOM 897 N N . LYS A 1 112 ? 1.576 -9.561 -5.871 1.00 91.12 112 LYS A N 1
ATOM 898 C CA . LYS A 1 112 ? 1.893 -10.485 -4.777 1.00 91.12 112 LYS A CA 1
ATOM 899 C C . LYS A 1 112 ? 1.656 -9.848 -3.406 1.00 91.12 112 LYS A C 1
ATOM 901 O O . LYS A 1 112 ? 1.018 -10.467 -2.566 1.00 91.12 112 LYS A O 1
ATOM 906 N N . TYR A 1 113 ? 2.104 -8.608 -3.205 1.00 92.88 113 TYR A N 1
ATOM 907 C CA . TYR A 1 113 ? 1.844 -7.874 -1.963 1.00 92.88 113 TYR A CA 1
ATOM 908 C C . TYR A 1 113 ? 0.338 -7.755 -1.673 1.00 92.88 113 TYR A C 1
ATOM 910 O O . TYR A 1 113 ? -0.105 -8.001 -0.558 1.00 92.88 113 TYR A O 1
ATOM 918 N N . TYR A 1 114 ? -0.479 -7.458 -2.684 1.00 90.81 114 TYR A N 1
ATOM 919 C CA . TYR A 1 114 ? -1.934 -7.450 -2.518 1.00 90.81 114 TYR A CA 1
ATOM 920 C C . TYR A 1 114 ? -2.514 -8.816 -2.155 1.00 90.81 114 TYR A C 1
ATOM 922 O O . TYR A 1 114 ? -3.398 -8.886 -1.305 1.00 90.81 114 TYR A O 1
ATOM 930 N N . ALA A 1 115 ? -2.010 -9.901 -2.739 1.00 89.62 115 ALA A N 1
ATOM 931 C CA . ALA A 1 115 ? -2.425 -11.242 -2.341 1.00 89.62 115 ALA A CA 1
ATOM 932 C C . ALA A 1 115 ? -2.086 -11.533 -0.865 1.00 89.62 115 ALA A C 1
ATOM 934 O O . ALA A 1 115 ? -2.921 -12.076 -0.149 1.00 89.62 115 ALA A O 1
ATOM 935 N N . GLU A 1 116 ? -0.915 -11.104 -0.385 1.00 91.50 116 GLU A N 1
ATOM 936 C CA . GLU A 1 116 ? -0.509 -11.241 1.025 1.00 91.50 116 GLU A CA 1
ATOM 937 C C . GLU A 1 116 ? -1.403 -10.423 1.973 1.00 91.50 116 GLU A C 1
ATOM 939 O O . GLU A 1 116 ? -1.715 -10.867 3.080 1.00 91.50 116 GLU A O 1
ATOM 944 N N . ILE A 1 117 ? -1.843 -9.228 1.561 1.00 92.00 117 ILE A N 1
ATOM 945 C CA . ILE A 1 117 ? -2.837 -8.452 2.317 1.00 92.00 117 ILE A CA 1
ATOM 946 C C . ILE A 1 117 ? -4.179 -9.188 2.329 1.00 92.00 117 ILE A C 1
ATOM 948 O O . ILE A 1 117 ? -4.772 -9.342 3.392 1.00 92.00 117 ILE A O 1
ATOM 952 N N . ALA A 1 118 ? -4.645 -9.685 1.182 1.00 89.31 118 ALA A N 1
ATOM 953 C CA . ALA A 1 118 ? -5.906 -10.418 1.084 1.00 89.31 118 ALA A CA 1
ATOM 954 C C . ALA A 1 118 ? -5.924 -11.674 1.968 1.00 89.31 118 ALA A C 1
ATOM 956 O O . ALA A 1 118 ? -6.918 -11.928 2.644 1.00 89.31 118 ALA A O 1
ATOM 957 N N . GLU A 1 119 ? -4.819 -12.419 2.018 1.00 89.81 119 GLU A N 1
ATOM 958 C CA . GLU A 1 119 ? -4.657 -13.571 2.908 1.00 89.81 119 GLU A CA 1
ATOM 959 C C . GLU A 1 119 ? -4.781 -13.164 4.382 1.00 89.81 119 GLU A C 1
ATOM 961 O O . GLU A 1 119 ? -5.538 -13.778 5.133 1.00 89.81 119 GLU A O 1
ATOM 966 N N . GLN A 1 120 ? -4.113 -12.079 4.790 1.00 90.75 120 GLN A N 1
ATOM 967 C CA . GLN A 1 120 ? -4.222 -11.561 6.156 1.00 90.75 120 GLN A CA 1
ATOM 968 C C . GLN A 1 120 ? -5.657 -11.145 6.499 1.00 90.75 120 GLN A C 1
ATOM 970 O O . GLN A 1 120 ? -6.144 -11.481 7.578 1.00 90.75 120 GLN A O 1
ATOM 975 N N . LEU A 1 121 ? -6.348 -10.452 5.589 1.00 89.44 121 LEU A N 1
ATOM 976 C CA . LEU A 1 121 ? -7.740 -10.044 5.793 1.00 89.44 121 LEU A CA 1
ATOM 977 C C . LEU A 1 121 ? -8.690 -11.247 5.841 1.00 89.44 121 LEU A C 1
ATOM 979 O O . LEU A 1 121 ? -9.601 -11.260 6.657 1.00 89.44 121 LEU A O 1
ATOM 983 N N . GLY A 1 122 ? -8.452 -12.275 5.022 1.00 85.50 122 GLY A N 1
ATOM 984 C CA . GLY A 1 122 ? -9.230 -13.516 5.038 1.00 85.50 122 GLY A CA 1
ATOM 985 C C . GLY A 1 122 ? -8.984 -14.395 6.269 1.00 85.50 122 GLY A C 1
ATOM 986 O O . GLY A 1 122 ? -9.746 -15.329 6.505 1.00 85.50 122 GLY A O 1
ATOM 987 N N . SER A 1 123 ? -7.931 -14.117 7.044 1.00 87.25 123 SER A N 1
ATOM 988 C CA . SER A 1 123 ? -7.610 -14.841 8.281 1.00 87.25 123 SER A CA 1
ATOM 989 C C . SER A 1 123 ? -8.193 -14.210 9.554 1.00 87.25 123 SER A C 1
ATOM 991 O O . SER A 1 123 ? -8.321 -14.906 10.560 1.00 87.25 123 SER A O 1
ATOM 993 N N . ASP A 1 124 ? -8.557 -12.920 9.529 1.00 86.75 124 ASP A N 1
ATOM 994 C CA . ASP A 1 124 ? -9.166 -12.208 10.664 1.00 86.75 124 ASP A CA 1
ATOM 995 C C . ASP A 1 124 ? -10.270 -11.255 10.176 1.00 86.75 124 ASP A C 1
ATOM 997 O O . ASP A 1 124 ? -10.002 -10.143 9.709 1.00 86.75 124 ASP A O 1
ATOM 1001 N N . ASP A 1 125 ? -11.527 -11.671 10.350 1.00 87.00 125 ASP A N 1
ATOM 1002 C CA . ASP A 1 125 ? -12.711 -10.891 9.964 1.00 87.00 125 ASP A CA 1
ATOM 1003 C C . ASP A 1 125 ? -12.722 -9.490 10.598 1.00 87.00 125 ASP A C 1
ATOM 1005 O O . ASP A 1 125 ? -13.144 -8.514 9.977 1.00 87.00 125 ASP A O 1
ATOM 1009 N N . ARG A 1 126 ? -12.204 -9.340 11.826 1.00 89.75 126 ARG A N 1
ATOM 1010 C CA . ARG A 1 126 ? -12.160 -8.033 12.506 1.00 89.75 126 ARG A CA 1
ATOM 1011 C C . ARG A 1 126 ? -11.214 -7.084 11.785 1.00 89.75 126 ARG A C 1
ATOM 1013 O O . ARG A 1 126 ? -11.491 -5.890 11.686 1.00 89.75 126 ARG A O 1
ATOM 1020 N N . LEU A 1 127 ? -10.101 -7.614 11.280 1.00 88.94 127 LEU A N 1
ATOM 1021 C CA . LEU A 1 127 ? -9.130 -6.845 10.514 1.00 88.94 127 LEU A CA 1
ATOM 1022 C C . LEU A 1 127 ? -9.724 -6.412 9.172 1.00 88.94 127 LEU A C 1
ATOM 1024 O O . LEU A 1 127 ? -9.584 -5.247 8.793 1.00 88.94 127 LEU A O 1
ATOM 1028 N N . SER A 1 128 ? -10.451 -7.314 8.508 1.00 86.31 128 SER A N 1
ATOM 1029 C CA . SER A 1 128 ? -11.196 -7.001 7.286 1.00 86.31 128 SER A CA 1
ATOM 1030 C C . SER A 1 128 ? -12.228 -5.887 7.489 1.00 86.31 128 SER A C 1
ATOM 1032 O O . SER A 1 128 ? -12.330 -4.976 6.668 1.00 86.31 128 SER A O 1
ATOM 1034 N N . ASN A 1 129 ? -12.919 -5.871 8.626 1.00 87.56 129 ASN A N 1
ATOM 1035 C CA . ASN A 1 129 ? -13.929 -4.847 8.907 1.00 87.56 129 ASN A CA 1
ATOM 1036 C C . ASN A 1 129 ? -13.319 -3.467 9.202 1.00 87.56 129 ASN A C 1
ATOM 1038 O O . ASN A 1 129 ? -13.982 -2.437 9.061 1.00 87.56 129 ASN A O 1
ATOM 1042 N N . LEU A 1 130 ? -12.048 -3.424 9.609 1.00 91.94 130 LEU A N 1
ATOM 1043 C CA . LEU A 1 130 ? -11.375 -2.197 10.038 1.00 91.94 130 LEU A CA 1
ATOM 1044 C C . LEU A 1 130 ? -10.455 -1.588 8.981 1.00 91.94 130 LEU A C 1
ATOM 1046 O O . LEU A 1 130 ? -10.155 -0.392 9.072 1.00 91.94 130 LEU A O 1
ATOM 1050 N N . ILE A 1 131 ? -10.035 -2.352 7.969 1.00 91.81 131 ILE A N 1
ATOM 1051 C CA . ILE A 1 131 ? -9.053 -1.868 6.994 1.00 91.81 131 ILE A CA 1
ATOM 1052 C C . ILE A 1 131 ? -9.593 -0.710 6.148 1.00 91.81 131 ILE A C 1
ATOM 1054 O O . ILE A 1 131 ? -8.925 0.318 6.024 1.00 91.81 131 ILE A O 1
ATOM 1058 N N . ARG A 1 132 ? -10.827 -0.810 5.634 1.00 91.31 132 ARG A N 1
ATOM 1059 C CA . ARG A 1 132 ? -11.452 0.258 4.839 1.00 91.31 132 ARG A CA 1
ATOM 1060 C C . ARG A 1 132 ? -11.705 1.526 5.667 1.00 91.31 132 ARG A C 1
ATOM 1062 O O . ARG A 1 132 ? -11.277 2.592 5.223 1.00 91.31 132 ARG A O 1
ATOM 1069 N N . PRO A 1 133 ? -12.307 1.462 6.874 1.00 90.06 133 PRO A N 1
ATOM 1070 C CA . PRO A 1 133 ? -12.380 2.625 7.758 1.00 90.06 133 PRO A CA 1
ATOM 1071 C C . PRO A 1 133 ? -11.009 3.249 8.047 1.00 90.06 133 PRO A C 1
ATOM 1073 O O . PRO A 1 133 ? -10.877 4.471 8.060 1.00 90.06 133 PRO A O 1
ATOM 1076 N N . SER A 1 134 ? -9.968 2.435 8.240 1.00 90.75 134 SER A N 1
ATOM 1077 C CA . SER A 1 134 ? -8.611 2.933 8.487 1.00 90.75 134 SER A CA 1
ATOM 1078 C C . SER A 1 134 ? -8.016 3.639 7.265 1.00 90.75 134 SER A C 1
ATOM 1080 O O . SER A 1 134 ? -7.433 4.710 7.419 1.00 90.75 134 SER A O 1
ATOM 1082 N N . LEU A 1 135 ? -8.220 3.112 6.055 1.00 90.31 135 LEU A N 1
ATOM 1083 C CA . LEU A 1 135 ? -7.864 3.790 4.804 1.00 90.31 135 LEU A CA 1
ATOM 1084 C C . LEU A 1 135 ? -8.611 5.121 4.650 1.00 90.31 135 LEU A C 1
ATOM 1086 O O . LEU A 1 135 ? -8.001 6.135 4.313 1.00 90.31 135 LEU A O 1
ATOM 1090 N N . GLN A 1 136 ? -9.911 5.151 4.949 1.00 88.31 136 GLN A N 1
ATOM 1091 C CA . GLN A 1 136 ? -10.712 6.374 4.906 1.00 88.31 136 GLN A CA 1
ATOM 1092 C C . GLN A 1 136 ? -10.208 7.426 5.906 1.00 88.31 136 GLN A C 1
ATOM 1094 O O . GLN A 1 136 ? -10.078 8.596 5.553 1.00 88.31 136 GLN A O 1
ATOM 1099 N N . GLU A 1 137 ? -9.870 7.025 7.135 1.00 85.44 137 GLU A N 1
ATOM 1100 C CA . GLU A 1 137 ? -9.312 7.922 8.157 1.00 85.44 137 GLU A CA 1
ATOM 1101 C C . GLU A 1 137 ? -7.955 8.523 7.756 1.00 85.44 137 GLU A C 1
ATOM 1103 O O . GLU A 1 137 ? -7.625 9.633 8.192 1.00 85.44 137 GLU A O 1
ATOM 1108 N N . LEU A 1 138 ? -7.192 7.808 6.923 1.00 84.25 138 LEU A N 1
ATOM 1109 C CA . LEU A 1 138 ? -5.941 8.272 6.323 1.00 84.25 138 LEU A CA 1
ATOM 1110 C C . LEU A 1 138 ? -6.154 9.107 5.044 1.00 84.25 138 LEU A C 1
ATOM 1112 O O . LEU A 1 138 ? -5.187 9.639 4.515 1.00 84.25 138 LEU A O 1
ATOM 1116 N N . GLY A 1 139 ? -7.392 9.269 4.559 1.00 84.25 139 GLY A N 1
ATOM 1117 C CA . GLY A 1 139 ? -7.702 10.020 3.332 1.00 84.25 139 GLY A CA 1
ATOM 1118 C C . GLY A 1 139 ? -7.556 9.209 2.038 1.00 84.25 139 GLY A C 1
ATOM 1119 O O . GLY A 1 139 ? -7.487 9.772 0.948 1.00 84.25 139 GLY A O 1
ATOM 1120 N N . HIS A 1 140 ? -7.526 7.883 2.149 1.00 87.00 140 HIS A N 1
ATOM 1121 C CA . HIS A 1 140 ? -7.094 6.956 1.107 1.00 87.00 140 HIS A CA 1
ATOM 1122 C C . HIS A 1 140 ? -8.149 5.888 0.757 1.00 87.00 140 HIS A C 1
ATOM 1124 O O . HIS A 1 140 ? -7.798 4.814 0.283 1.00 87.00 140 HIS A O 1
ATOM 1130 N N . ASP A 1 141 ? -9.451 6.167 0.926 1.00 85.62 141 ASP A N 1
ATOM 1131 C CA . ASP A 1 141 ? -10.537 5.204 0.616 1.00 85.62 141 ASP A CA 1
ATOM 1132 C C . ASP A 1 141 ? -10.495 4.690 -0.838 1.00 85.62 141 ASP A C 1
ATOM 1134 O O . ASP A 1 141 ? -10.827 3.539 -1.103 1.00 85.62 141 ASP A O 1
ATOM 1138 N N . HIS A 1 142 ? -9.992 5.482 -1.790 1.00 84.50 142 HIS A N 1
ATOM 1139 C CA . HIS A 1 142 ? -9.838 5.040 -3.180 1.00 84.50 142 HIS A CA 1
ATOM 1140 C C . HIS A 1 142 ? -8.890 3.835 -3.343 1.00 84.50 142 HIS A C 1
ATOM 1142 O O . HIS A 1 142 ? -9.077 3.046 -4.273 1.00 84.50 142 HIS A O 1
ATOM 1148 N N . PHE A 1 143 ? -7.921 3.645 -2.435 1.00 86.50 143 PHE A N 1
ATOM 1149 C CA . PHE A 1 143 ? -7.054 2.462 -2.433 1.00 86.50 143 PHE A CA 1
ATOM 1150 C C . PHE A 1 143 ? -7.820 1.180 -2.150 1.00 86.50 143 PHE A C 1
ATOM 1152 O O . PHE A 1 143 ? -7.447 0.131 -2.668 1.00 86.50 143 PHE A O 1
ATOM 1159 N N . TRP A 1 144 ? -8.925 1.254 -1.405 1.00 88.25 144 TRP A N 1
ATOM 1160 C CA . TRP A 1 144 ? -9.792 0.101 -1.211 1.00 88.25 144 TRP A CA 1
ATOM 1161 C C . TRP A 1 144 ? -10.352 -0.395 -2.544 1.00 88.25 144 TRP A C 1
ATOM 1163 O O . TRP A 1 144 ? -10.221 -1.568 -2.878 1.00 88.25 144 TRP A O 1
ATOM 1173 N N . ASN A 1 145 ? -10.897 0.508 -3.360 1.00 85.25 145 ASN A N 1
ATOM 1174 C CA . ASN A 1 145 ? -11.445 0.148 -4.670 1.00 85.25 145 ASN A CA 1
ATOM 1175 C C . ASN A 1 145 ? -10.361 -0.406 -5.605 1.00 85.25 145 ASN A C 1
ATOM 1177 O O . ASN A 1 145 ? -10.599 -1.378 -6.321 1.00 85.25 145 ASN A O 1
ATOM 1181 N N . LEU A 1 146 ? -9.159 0.180 -5.567 1.00 82.75 146 LEU A N 1
ATOM 1182 C CA . LEU A 1 146 ? -8.003 -0.307 -6.316 1.00 82.75 146 LEU A CA 1
ATOM 1183 C C . LEU A 1 146 ? -7.642 -1.739 -5.902 1.00 82.75 146 LEU A C 1
ATOM 1185 O O . LEU A 1 146 ? -7.541 -2.611 -6.762 1.00 82.75 146 LEU A O 1
ATOM 1189 N N . PHE A 1 147 ? -7.523 -1.999 -4.603 1.00 85.12 147 PHE A N 1
ATOM 1190 C CA . PHE A 1 147 ? -7.244 -3.321 -4.049 1.00 85.12 147 PHE A CA 1
ATOM 1191 C C . PHE A 1 147 ? -8.311 -4.351 -4.441 1.00 85.12 147 PHE A C 1
ATOM 1193 O O . PHE A 1 147 ? -7.985 -5.401 -4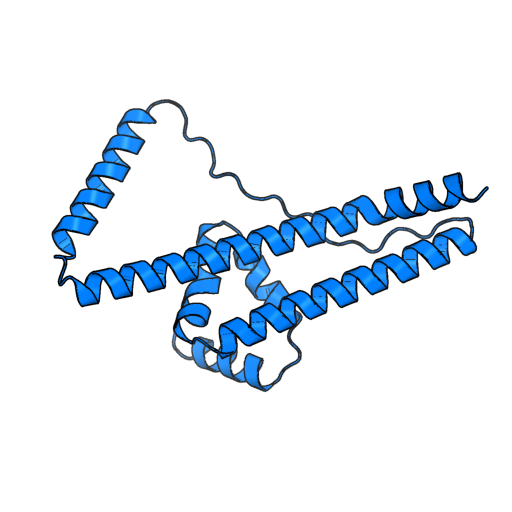.994 1.00 85.12 147 PHE A O 1
ATOM 1200 N N . VAL A 1 148 ? -9.593 -4.014 -4.280 1.00 83.56 148 VAL A N 1
ATOM 1201 C CA . VAL A 1 148 ? -10.717 -4.882 -4.670 1.00 83.56 148 VAL A CA 1
ATOM 1202 C C . VAL A 1 148 ? -10.735 -5.163 -6.177 1.00 83.56 148 VAL A C 1
ATOM 1204 O O . VAL A 1 148 ? -11.029 -6.284 -6.594 1.00 83.56 148 VAL A O 1
ATOM 1207 N N . SER A 1 149 ? -10.392 -4.179 -7.014 1.00 80.50 149 SER A N 1
ATOM 1208 C CA . SER A 1 149 ? -10.339 -4.364 -8.471 1.00 80.50 149 SER A CA 1
ATOM 1209 C C . SER A 1 149 ? -9.251 -5.350 -8.911 1.00 80.50 149 SER A C 1
ATOM 1211 O O . SER A 1 149 ? -9.429 -6.045 -9.911 1.00 80.50 149 SER A O 1
ATOM 1213 N N . GLN A 1 150 ? -8.153 -5.429 -8.152 1.00 74.56 150 GLN A N 1
ATOM 1214 C CA . GLN A 1 150 ? -7.002 -6.291 -8.434 1.00 74.56 150 GLN A CA 1
ATOM 1215 C C . GLN A 1 150 ? -7.195 -7.722 -7.922 1.00 74.56 150 GLN A C 1
ATOM 1217 O O . GLN A 1 150 ? -6.503 -8.633 -8.372 1.00 74.56 150 GLN A O 1
ATOM 1222 N N . MET A 1 151 ? -8.150 -7.948 -7.020 1.00 73.00 151 MET A N 1
ATOM 1223 C CA . MET A 1 151 ? -8.484 -9.292 -6.567 1.00 73.00 151 MET A CA 1
ATOM 1224 C C . MET A 1 151 ? -9.405 -9.991 -7.567 1.00 73.00 151 MET A C 1
ATOM 1226 O O . MET A 1 151 ? -10.568 -9.629 -7.764 1.00 73.00 151 MET A O 1
ATOM 1230 N N . THR A 1 152 ? -8.861 -11.028 -8.198 1.00 61.31 152 THR A N 1
ATOM 1231 C CA . THR A 1 152 ? -9.582 -11.946 -9.088 1.00 61.31 152 THR A CA 1
ATOM 1232 C C . THR A 1 152 ? -10.224 -13.113 -8.339 1.00 61.31 152 THR A C 1
ATOM 1234 O O . THR A 1 152 ? -11.014 -13.845 -8.934 1.00 61.31 152 THR A O 1
ATOM 1237 N N . ASP A 1 153 ? -9.932 -13.281 -7.044 1.00 58.09 153 ASP A N 1
ATOM 1238 C CA . ASP A 1 153 ? -10.447 -14.396 -6.254 1.00 58.09 153 ASP A CA 1
ATOM 1239 C C . ASP A 1 153 ? -11.951 -14.236 -5.979 1.00 58.09 153 ASP A C 1
ATOM 1241 O O . ASP A 1 153 ? -12.409 -13.312 -5.295 1.00 58.09 153 ASP A O 1
ATOM 1245 N N . ALA A 1 154 ? -12.730 -15.165 -6.533 1.00 55.00 154 ALA A N 1
ATOM 1246 C CA . ALA A 1 154 ? -14.176 -15.211 -6.397 1.00 55.00 154 ALA A CA 1
ATOM 1247 C C . ALA A 1 154 ? -14.633 -15.373 -4.936 1.00 55.00 154 ALA A C 1
ATOM 1249 O O . ALA A 1 154 ? -15.691 -14.848 -4.587 1.00 55.00 154 ALA A O 1
ATOM 1250 N N . LYS A 1 155 ? -13.853 -16.041 -4.068 1.00 55.31 155 LYS A N 1
ATOM 1251 C CA . LYS A 1 155 ? -14.186 -16.184 -2.639 1.00 55.31 155 LYS A CA 1
ATOM 1252 C C . LYS A 1 155 ? -14.054 -14.861 -1.898 1.00 55.31 155 LYS A C 1
ATOM 1254 O O . LYS A 1 155 ? -14.953 -14.499 -1.145 1.00 55.31 155 LYS A O 1
ATOM 1259 N N . PHE A 1 156 ? -12.979 -14.117 -2.155 1.00 59.72 156 PHE A N 1
ATOM 1260 C CA . PHE A 1 156 ? -12.784 -12.810 -1.531 1.00 59.72 156 PHE A CA 1
ATOM 1261 C C . PHE A 1 156 ? -13.819 -11.798 -2.041 1.00 59.72 156 PHE A C 1
ATOM 1263 O O . PHE A 1 156 ? -14.415 -11.061 -1.262 1.00 59.72 156 PHE A O 1
ATOM 1270 N N . ARG A 1 157 ? -14.137 -11.826 -3.343 1.00 61.66 157 ARG A N 1
ATOM 1271 C CA . ARG A 1 157 ? -15.237 -11.024 -3.906 1.00 61.66 157 ARG A CA 1
ATOM 1272 C C . ARG A 1 157 ? -16.599 -11.361 -3.299 1.00 61.66 157 ARG A C 1
ATOM 1274 O O . ARG A 1 157 ? -17.382 -10.449 -3.056 1.00 61.66 157 ARG A O 1
ATOM 1281 N N . ALA A 1 158 ? -16.889 -12.637 -3.044 1.00 60.41 158 ALA A N 1
ATOM 1282 C CA . ALA A 1 158 ? -18.137 -13.046 -2.402 1.00 60.41 158 ALA A CA 1
ATOM 1283 C C . ALA A 1 158 ? -18.246 -12.510 -0.965 1.00 60.41 158 ALA A C 1
ATOM 1285 O O . ALA A 1 158 ? -19.290 -11.967 -0.611 1.00 60.41 158 ALA A O 1
ATOM 1286 N N . PHE A 1 159 ? -17.160 -12.581 -0.189 1.00 61.47 159 PHE A N 1
ATOM 1287 C CA . PHE A 1 159 ? -17.079 -12.012 1.160 1.00 61.47 159 PHE A CA 1
ATOM 1288 C C . PHE A 1 159 ? -17.299 -10.484 1.165 1.00 61.47 159 PHE A C 1
ATOM 1290 O O . PHE A 1 159 ? -18.118 -9.964 1.921 1.00 61.47 159 PHE A O 1
ATOM 1297 N N . LEU A 1 160 ? -16.661 -9.754 0.244 1.00 63.50 160 LEU A N 1
ATOM 1298 C CA . LEU A 1 160 ? -16.852 -8.303 0.108 1.00 63.50 160 LEU A CA 1
ATOM 1299 C C . LEU A 1 160 ? -18.281 -7.911 -0.310 1.00 63.50 160 LEU A C 1
ATOM 1301 O O . LEU A 1 160 ? -18.813 -6.887 0.125 1.00 63.50 160 LEU A O 1
ATOM 1305 N N . ASN A 1 161 ? -18.915 -8.720 -1.162 1.00 58.91 161 ASN A N 1
ATOM 1306 C CA . ASN A 1 161 ? -20.273 -8.468 -1.642 1.00 58.91 161 ASN A CA 1
ATOM 1307 C C . ASN A 1 161 ? -21.342 -8.793 -0.589 1.00 58.91 161 ASN A C 1
ATOM 1309 O O . ASN A 1 161 ? -22.396 -8.156 -0.599 1.00 58.91 161 ASN A O 1
ATOM 1313 N N . SER A 1 162 ? -21.090 -9.722 0.343 1.00 55.19 162 SER A N 1
ATOM 1314 C CA . SER A 1 162 ? -22.010 -9.965 1.465 1.00 55.19 162 SER A CA 1
ATOM 1315 C C . SER A 1 162 ? -22.129 -8.769 2.412 1.00 55.19 162 SER A C 1
ATOM 1317 O O . SER A 1 162 ? -23.194 -8.569 2.989 1.00 55.19 162 SER A O 1
ATOM 1319 N N . GLU A 1 163 ? -2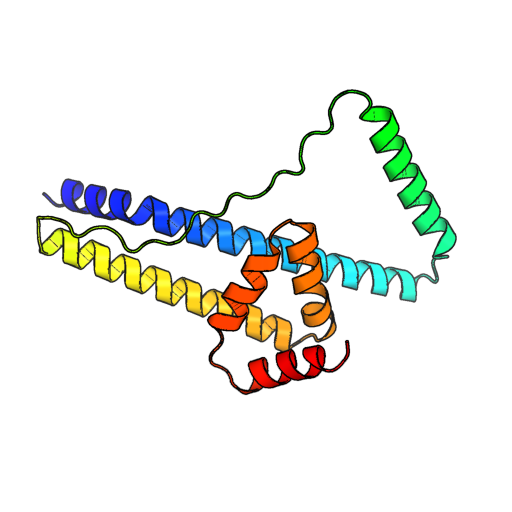1.104 -7.919 2.506 1.00 50.91 163 GLU A N 1
ATOM 1320 C CA . GLU A 1 163 ? -21.144 -6.712 3.344 1.00 50.91 163 GLU A CA 1
ATOM 1321 C C . GLU A 1 163 ? -21.826 -5.510 2.674 1.00 50.91 163 GLU A C 1
ATOM 1323 O O . GLU A 1 163 ? -22.306 -4.604 3.354 1.00 50.91 163 GLU A O 1
ATOM 1328 N N . SER A 1 164 ? -21.932 -5.501 1.340 1.00 48.00 164 SER A N 1
ATOM 1329 C CA . SER A 1 164 ? -22.647 -4.441 0.609 1.00 48.00 164 SER A CA 1
ATOM 1330 C C . SER A 1 164 ? -24.175 -4.565 0.714 1.00 48.00 164 SER A C 1
ATOM 1332 O O . SER A 1 164 ? -24.874 -3.593 0.454 1.00 48.00 164 SER A O 1
ATOM 1334 N N . ASN A 1 165 ? -24.688 -5.728 1.134 1.00 36.69 165 ASN A N 1
ATOM 1335 C CA . ASN A 1 165 ? -26.120 -5.986 1.344 1.00 36.69 165 ASN A CA 1
ATOM 1336 C C . ASN A 1 165 ? -26.600 -5.708 2.784 1.00 36.69 165 ASN A C 1
ATOM 1338 O O . ASN A 1 165 ? -27.756 -5.980 3.100 1.00 36.69 165 ASN A O 1
ATOM 1342 N N . LEU A 1 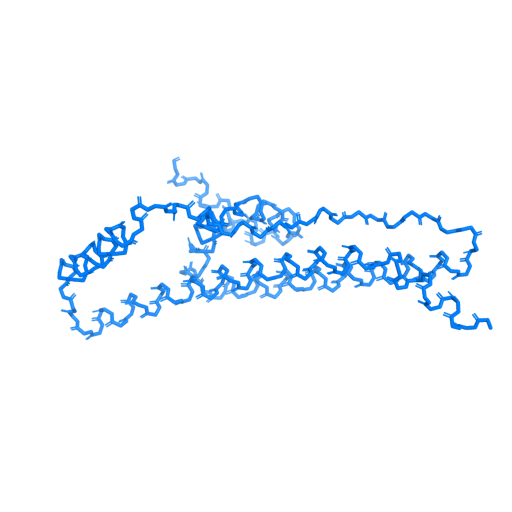166 ? -25.733 -5.184 3.658 1.00 39.25 166 LEU A N 1
ATOM 1343 C CA . LEU A 1 166 ? -26.062 -4.818 5.046 1.00 39.25 166 LEU A CA 1
ATOM 1344 C C . LEU A 1 166 ? -26.164 -3.294 5.267 1.00 39.25 166 LEU A C 1
ATOM 1346 O O . LEU A 1 166 ? -26.101 -2.834 6.407 1.00 39.25 166 LEU A O 1
ATOM 1350 N N . ARG A 1 167 ? -26.330 -2.505 4.197 1.00 35.59 167 ARG A N 1
ATOM 1351 C CA . ARG A 1 167 ? -26.633 -1.066 4.265 1.00 35.59 167 ARG A CA 1
ATOM 1352 C C . ARG A 1 167 ? -27.999 -0.749 3.683 1.00 35.59 167 ARG A C 1
ATOM 1354 O O . ARG A 1 167 ? -28.297 -1.278 2.592 1.00 35.59 167 ARG A O 1
#

pLDDT: mean 80.64, std 14.26, range [35.59, 94.62]